Protein AF-A0A1V5R9F9-F1 (afdb_monomer_lite)

Foldseek 3Di:
DDPPVVCVVVVHDPQVPPDPRPPDPVVVVLLVLLLVVLVPDDQLEEEAEAPVNQVSVCCNCCPVVVRNSYHYHHQDPDPPDDAGDPVVLVVCVVCVVPHWYKYLDDGVVNVVSQWDWDWPDDDSHTMTIIDHDD

Radius of gyration: 17.57 Å; chains: 1; bounding box: 34×25×60 Å

pLDDT: mean 84.59, std 15.75, range [44.69, 98.44]

Structure (mmCIF, N/CA/C/O backbone):
data_AF-A0A1V5R9F9-F1
#
_entry.id   AF-A0A1V5R9F9-F1
#
loop_
_atom_site.group_PDB
_atom_site.id
_atom_site.type_symbol
_atom_site.label_atom_id
_atom_site.label_alt_id
_atom_site.label_comp_id
_atom_site.label_asym_id
_atom_site.label_entity_id
_atom_site.label_seq_id
_atom_site.pdbx_PDB_ins_code
_atom_site.Cartn_x
_atom_site.Cartn_y
_atom_site.Cartn_z
_atom_site.occupancy
_atom_site.B_iso_or_equiv
_atom_site.auth_seq_id
_atom_site.auth_comp_id
_atom_site.auth_asym_id
_atom_site.auth_atom_id
_atom_site.pdbx_PDB_model_num
ATOM 1 N N . MET A 1 1 ? 5.039 -2.335 -38.433 1.00 46.62 1 MET A N 1
ATOM 2 C CA . MET A 1 1 ? 5.870 -2.580 -37.234 1.00 46.62 1 MET A CA 1
ATOM 3 C C . MET A 1 1 ? 5.656 -4.034 -36.827 1.00 46.62 1 MET A C 1
ATOM 5 O O . MET A 1 1 ? 4.533 -4.376 -36.486 1.00 46.62 1 MET A O 1
ATOM 9 N N . ARG A 1 2 ? 6.643 -4.927 -37.002 1.00 44.69 2 ARG A N 1
ATOM 10 C CA . ARG A 1 2 ? 6.517 -6.329 -36.554 1.00 44.69 2 ARG A CA 1
ATOM 11 C C . ARG A 1 2 ? 6.845 -6.383 -35.055 1.00 44.69 2 ARG A C 1
ATOM 13 O O . ARG A 1 2 ? 7.859 -5.796 -34.681 1.00 44.69 2 ARG A O 1
ATOM 20 N N . PRO A 1 3 ? 6.032 -7.035 -34.205 1.00 51.91 3 PRO A N 1
ATOM 21 C CA . PRO A 1 3 ? 6.387 -7.217 -32.804 1.00 51.91 3 PRO A CA 1
ATOM 22 C C . PRO A 1 3 ? 7.683 -8.030 -32.717 1.00 51.91 3 PRO A C 1
ATOM 24 O O . PRO A 1 3 ? 7.845 -9.032 -33.416 1.00 51.91 3 PRO A O 1
ATOM 27 N N . TYR A 1 4 ? 8.619 -7.575 -31.885 1.00 62.25 4 TYR A N 1
ATOM 28 C CA . TYR A 1 4 ? 9.920 -8.209 -31.659 1.00 62.25 4 TYR A CA 1
ATOM 29 C C . TYR A 1 4 ? 9.744 -9.449 -30.754 1.00 62.25 4 TYR A C 1
ATOM 31 O O . TYR A 1 4 ? 10.205 -9.514 -29.619 1.00 62.25 4 TYR A O 1
ATOM 39 N N . LEU A 1 5 ? 8.995 -10.432 -31.263 1.00 60.69 5 LEU A N 1
ATOM 40 C CA . LEU A 1 5 ? 8.639 -11.696 -30.606 1.00 60.69 5 LEU A CA 1
ATOM 41 C C . LEU A 1 5 ? 9.837 -12.519 -30.081 1.00 60.69 5 LEU A C 1
ATOM 43 O O . LEU A 1 5 ? 9.666 -13.164 -29.048 1.00 60.69 5 LEU A O 1
ATOM 47 N N . PRO A 1 6 ? 11.037 -12.506 -30.704 1.00 66.44 6 PRO A N 1
ATOM 48 C CA . PRO A 1 6 ? 12.172 -13.286 -30.205 1.00 66.44 6 PRO A CA 1
ATOM 49 C C . PRO A 1 6 ? 12.665 -12.859 -28.818 1.00 66.44 6 PRO A C 1
ATOM 51 O O . PRO A 1 6 ? 13.033 -13.711 -28.016 1.00 66.44 6 PRO A O 1
ATOM 54 N N . ASP A 1 7 ? 12.646 -11.561 -28.509 1.00 62.62 7 ASP A N 1
ATOM 55 C CA . ASP A 1 7 ? 13.086 -11.069 -27.199 1.00 62.62 7 ASP A CA 1
ATOM 56 C C . ASP A 1 7 ? 12.048 -11.344 -26.112 1.00 62.62 7 ASP A C 1
ATOM 58 O O . ASP A 1 7 ? 12.423 -11.764 -25.020 1.00 62.62 7 ASP A O 1
ATOM 62 N N . VAL A 1 8 ? 10.754 -11.240 -26.445 1.00 60.66 8 VAL A N 1
ATOM 63 C CA . VAL A 1 8 ? 9.666 -11.692 -25.559 1.00 60.66 8 VAL A CA 1
ATOM 64 C C . VAL A 1 8 ? 9.827 -13.180 -25.238 1.00 60.66 8 VAL A C 1
ATOM 66 O O . VAL A 1 8 ? 9.765 -13.566 -24.075 1.00 60.66 8 VAL A O 1
ATOM 69 N N . GLY A 1 9 ? 10.101 -14.009 -26.252 1.00 64.00 9 GLY A N 1
ATOM 70 C CA . GLY A 1 9 ? 10.353 -15.442 -26.076 1.00 64.00 9 GLY A CA 1
ATOM 71 C C . GLY A 1 9 ? 11.608 -15.760 -25.254 1.00 64.00 9 GLY A C 1
ATOM 72 O O . GLY A 1 9 ? 11.675 -16.814 -24.631 1.00 64.00 9 GLY A O 1
ATOM 73 N N . ALA A 1 10 ? 12.576 -14.843 -25.207 1.00 70.12 10 ALA A N 1
ATOM 74 C CA . ALA A 1 10 ? 13.801 -14.957 -24.417 1.00 70.12 10 ALA A CA 1
ATOM 75 C C . ALA A 1 10 ? 13.709 -14.289 -23.028 1.00 70.12 10 ALA A C 1
ATOM 77 O O . ALA A 1 10 ? 14.719 -14.211 -22.328 1.00 70.12 10 ALA A O 1
ATOM 78 N N . GLY A 1 11 ? 12.538 -13.768 -22.635 1.00 56.94 11 GLY A N 1
ATOM 79 C CA . GLY A 1 11 ? 12.345 -13.064 -21.360 1.00 56.94 11 GLY A CA 1
ATOM 80 C C . GLY A 1 11 ? 13.049 -11.704 -21.272 1.00 56.94 11 GLY A C 1
ATOM 81 O O . GLY A 1 11 ? 13.221 -11.166 -20.180 1.00 56.94 11 GLY A O 1
ATOM 82 N N . ARG A 1 12 ? 13.473 -11.134 -22.404 1.00 62.78 12 ARG A N 1
ATOM 83 C CA . ARG A 1 12 ? 14.090 -9.804 -22.481 1.00 62.78 12 ARG A CA 1
ATOM 84 C C . ARG A 1 12 ? 13.036 -8.774 -22.863 1.00 62.78 12 ARG A C 1
ATOM 86 O O . ARG A 1 12 ? 12.218 -9.028 -23.737 1.00 62.78 12 ARG A O 1
ATOM 93 N N . LEU A 1 13 ? 13.071 -7.597 -22.238 1.00 56.31 13 LEU A N 1
ATOM 94 C CA . LEU A 1 13 ? 12.192 -6.473 -22.577 1.00 56.31 13 LEU A CA 1
ATOM 95 C C . LEU A 1 13 ? 12.616 -5.876 -23.937 1.00 56.31 13 LEU A C 1
ATOM 97 O O . LEU A 1 13 ? 13.614 -5.158 -23.979 1.00 56.31 13 LEU A O 1
ATOM 101 N N . PRO A 1 14 ? 11.866 -6.089 -25.038 1.00 55.94 14 PRO A N 1
ATOM 102 C CA . PRO A 1 14 ? 12.244 -5.604 -26.373 1.00 55.94 14 PRO A CA 1
ATOM 103 C C . PRO A 1 14 ? 12.050 -4.095 -26.563 1.00 55.94 14 PRO A C 1
ATOM 105 O O . PRO A 1 14 ? 12.265 -3.555 -27.645 1.00 55.94 14 PRO A O 1
ATOM 108 N N . PHE A 1 15 ? 11.552 -3.423 -25.531 1.00 59.31 15 PHE A N 1
ATOM 109 C CA . PHE A 1 15 ? 11.070 -2.051 -25.591 1.00 59.31 15 PHE A CA 1
ATOM 110 C C . PHE A 1 15 ? 12.091 -1.039 -25.070 1.00 59.31 15 PHE A C 1
ATOM 112 O O . PHE A 1 15 ? 11.957 0.157 -25.322 1.00 59.31 15 PHE A O 1
ATOM 119 N N . ILE A 1 16 ? 13.100 -1.501 -24.325 1.00 51.78 16 ILE A N 1
ATOM 120 C CA . ILE A 1 16 ? 14.141 -0.631 -23.781 1.00 51.78 16 ILE A CA 1
ATOM 121 C C . ILE A 1 16 ? 15.010 -0.165 -24.958 1.00 51.78 16 ILE A C 1
ATOM 123 O O . ILE A 1 16 ? 15.601 -0.982 -25.657 1.00 51.78 16 ILE A O 1
ATOM 127 N N . ALA A 1 17 ? 15.053 1.152 -25.191 1.00 50.28 17 ALA A N 1
ATOM 128 C CA . ALA A 1 17 ? 15.801 1.825 -26.263 1.00 50.28 17 ALA A CA 1
ATOM 129 C C . ALA A 1 17 ? 15.326 1.595 -27.720 1.00 50.28 17 ALA A C 1
ATOM 131 O O . ALA A 1 17 ? 15.978 2.062 -28.658 1.00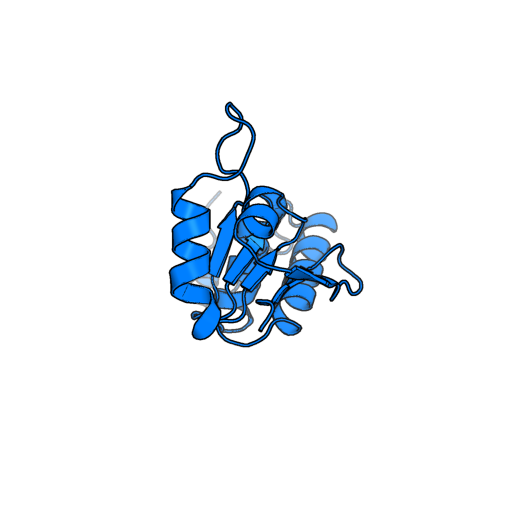 50.28 17 ALA A O 1
ATOM 132 N N . ALA A 1 18 ? 14.178 0.947 -27.948 1.00 53.69 18 ALA A N 1
ATOM 133 C CA . ALA A 1 18 ? 13.615 0.818 -29.293 1.00 53.69 18 ALA A CA 1
ATOM 134 C C . ALA A 1 18 ? 13.079 2.171 -29.803 1.00 53.69 18 ALA A C 1
ATOM 136 O O . ALA A 1 18 ? 12.290 2.844 -29.138 1.00 53.69 18 ALA A O 1
ATOM 137 N N . LYS A 1 19 ? 13.480 2.575 -31.016 1.00 45.66 19 LYS A N 1
ATOM 138 C CA . LYS A 1 19 ? 13.030 3.821 -31.659 1.00 45.66 19 LYS A CA 1
ATOM 139 C C . LYS A 1 19 ? 11.501 3.778 -31.844 1.00 45.66 19 LYS A C 1
ATOM 141 O O . LYS A 1 19 ? 11.008 3.032 -32.685 1.00 45.66 19 LYS A O 1
ATOM 146 N N . GLY A 1 20 ? 10.766 4.548 -31.036 1.00 49.97 20 GLY A N 1
ATOM 147 C CA . GLY A 1 20 ? 9.294 4.566 -30.997 1.00 49.97 20 GLY A CA 1
ATOM 148 C C . GLY A 1 20 ? 8.665 4.032 -29.702 1.00 49.97 20 GLY A C 1
ATOM 149 O O . GLY A 1 20 ? 7.451 4.131 -29.553 1.00 49.97 20 GLY A O 1
ATOM 150 N N . TYR A 1 21 ? 9.460 3.513 -28.761 1.00 52.53 21 TYR A N 1
ATOM 151 C CA . TYR A 1 21 ? 9.004 3.162 -27.415 1.00 52.53 21 TYR A CA 1
ATOM 152 C C . TYR A 1 21 ? 9.488 4.196 -26.397 1.00 52.53 21 TYR A C 1
ATOM 154 O O . TYR A 1 21 ? 10.681 4.469 -26.275 1.00 52.53 21 TYR A O 1
ATOM 162 N N . LEU A 1 22 ? 8.541 4.776 -25.662 1.00 48.06 22 LEU A N 1
ATOM 163 C CA . LEU A 1 22 ? 8.782 5.785 -24.634 1.00 48.06 22 LEU A CA 1
ATOM 164 C C . LEU A 1 22 ? 9.191 5.111 -23.316 1.00 48.06 22 LEU A C 1
ATOM 166 O O . LEU A 1 22 ? 8.467 5.191 -22.331 1.00 48.06 22 LEU A O 1
ATOM 170 N N . VAL A 1 23 ? 10.333 4.420 -23.286 1.00 53.53 23 VAL A N 1
ATOM 171 C CA . VAL A 1 23 ? 11.058 4.295 -22.012 1.00 53.53 23 VAL A CA 1
ATOM 172 C C . VAL A 1 23 ? 11.858 5.581 -21.890 1.00 53.53 23 VAL A C 1
ATOM 174 O O . VAL A 1 23 ? 12.979 5.689 -22.383 1.00 53.53 23 VAL A O 1
ATOM 177 N N . ASP A 1 24 ? 11.221 6.612 -21.351 1.00 60.69 24 ASP A N 1
ATOM 178 C CA . ASP A 1 24 ? 11.905 7.853 -21.025 1.00 60.69 24 ASP A CA 1
ATOM 179 C C . ASP A 1 24 ? 12.571 7.728 -19.639 1.00 60.69 24 ASP A C 1
ATOM 181 O O . ASP A 1 24 ? 12.392 6.752 -18.899 1.00 60.69 24 ASP A O 1
ATOM 185 N N . ARG A 1 25 ? 13.345 8.745 -19.240 1.00 61.69 25 ARG A N 1
ATOM 186 C CA . ARG A 1 25 ? 13.942 8.804 -17.891 1.00 61.69 25 ARG A CA 1
ATOM 187 C C . ARG A 1 25 ? 12.892 8.717 -16.772 1.00 61.69 25 ARG A C 1
ATOM 189 O O . ARG A 1 25 ? 13.244 8.453 -15.622 1.00 61.69 25 ARG 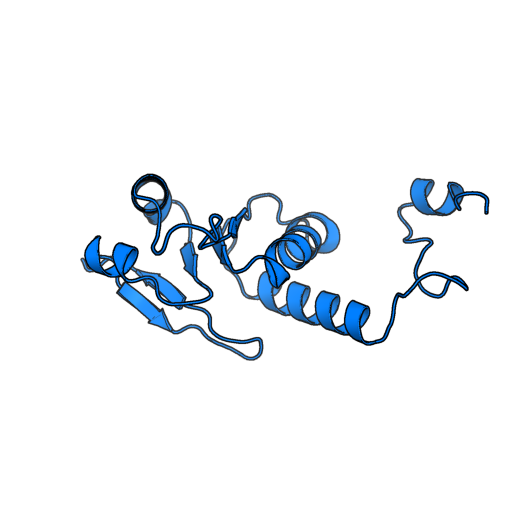A O 1
ATOM 196 N N . ASN A 1 26 ? 11.622 8.987 -17.076 1.00 67.94 26 ASN A N 1
ATOM 197 C CA . ASN A 1 26 ? 10.522 8.910 -16.129 1.00 67.94 26 ASN A CA 1
ATOM 198 C C . ASN A 1 26 ? 10.170 7.444 -15.842 1.00 67.94 26 ASN A C 1
ATOM 200 O O . ASN A 1 26 ? 10.083 7.071 -14.674 1.00 67.94 26 ASN A O 1
ATOM 204 N N . THR A 1 27 ? 10.067 6.598 -16.872 1.00 70.69 27 THR A N 1
ATOM 205 C CA . THR A 1 27 ? 9.808 5.154 -16.727 1.00 70.69 27 THR A CA 1
ATOM 206 C C . THR A 1 27 ? 10.899 4.452 -15.914 1.00 70.69 27 THR A C 1
ATOM 208 O O . THR A 1 27 ? 10.593 3.715 -14.977 1.00 70.69 27 THR A O 1
ATOM 211 N N . GLU A 1 28 ? 12.176 4.731 -16.195 1.00 75.62 28 GLU A N 1
ATOM 212 C CA . GLU A 1 28 ? 13.299 4.171 -15.424 1.00 75.62 28 GLU A CA 1
ATOM 213 C C . GLU A 1 28 ? 13.285 4.622 -13.958 1.00 75.62 28 GLU A C 1
ATOM 215 O O . GLU A 1 28 ? 13.631 3.861 -13.048 1.00 75.62 28 GLU A O 1
ATOM 220 N N . ARG A 1 29 ? 12.891 5.877 -13.703 1.00 83.81 29 ARG A N 1
ATOM 221 C CA . ARG A 1 29 ? 12.754 6.395 -12.339 1.00 83.81 29 ARG A CA 1
ATOM 222 C C . ARG A 1 29 ? 11.629 5.679 -11.597 1.00 83.81 29 ARG A C 1
ATOM 224 O O . ARG A 1 29 ? 11.855 5.250 -10.471 1.00 83.81 29 ARG A O 1
ATOM 231 N N . VAL A 1 30 ? 10.464 5.507 -12.226 1.00 88.31 30 VAL A N 1
ATOM 232 C CA . VAL A 1 30 ? 9.315 4.799 -11.637 1.00 88.31 30 VAL A CA 1
ATOM 233 C C . VAL A 1 30 ? 9.686 3.367 -11.266 1.00 88.31 30 VAL A C 1
ATOM 235 O O . VAL A 1 30 ? 9.437 2.971 -10.130 1.00 88.31 30 VAL A O 1
ATOM 238 N N . GLY A 1 31 ? 10.345 2.627 -12.164 1.00 88.94 31 GLY A N 1
ATOM 239 C CA . GLY A 1 31 ? 10.796 1.259 -11.885 1.00 88.94 31 GLY A CA 1
ATOM 240 C C . GLY A 1 31 ? 11.738 1.188 -10.680 1.00 88.94 31 GLY A C 1
ATOM 241 O O . GLY A 1 31 ? 11.481 0.450 -9.730 1.00 88.94 31 GLY A O 1
ATOM 242 N N . ARG A 1 32 ? 12.782 2.032 -10.648 1.00 90.38 32 ARG A N 1
ATOM 243 C CA . ARG A 1 32 ? 13.722 2.084 -9.511 1.00 90.38 32 ARG A CA 1
ATOM 244 C C . ARG A 1 32 ? 13.041 2.455 -8.196 1.00 90.38 32 ARG A C 1
ATOM 246 O O . ARG A 1 32 ? 13.335 1.848 -7.170 1.00 90.38 32 ARG A O 1
ATOM 253 N N . THR A 1 33 ? 12.135 3.432 -8.213 1.00 92.56 33 THR A N 1
ATOM 254 C CA . THR A 1 33 ? 11.382 3.829 -7.016 1.00 92.56 33 THR A CA 1
ATOM 255 C C . THR A 1 33 ? 10.468 2.705 -6.535 1.00 92.56 33 THR A C 1
ATOM 257 O O . THR A 1 33 ? 10.448 2.421 -5.339 1.00 92.56 33 THR A O 1
ATOM 260 N N . ALA A 1 34 ? 9.765 2.032 -7.450 1.00 94.00 34 ALA A N 1
ATOM 261 C CA . ALA A 1 34 ? 8.871 0.929 -7.122 1.00 94.00 34 ALA A CA 1
ATOM 262 C C . ALA A 1 34 ? 9.631 -0.250 -6.507 1.00 94.00 34 ALA A C 1
ATOM 264 O O . ALA A 1 34 ? 9.249 -0.752 -5.450 1.00 94.00 34 ALA A O 1
ATOM 265 N N . ARG A 1 35 ? 10.761 -0.629 -7.108 1.00 94.50 35 ARG A N 1
ATOM 266 C CA . ARG A 1 35 ? 11.638 -1.675 -6.581 1.00 94.50 35 ARG A CA 1
ATOM 267 C C . ARG A 1 35 ? 12.160 -1.338 -5.187 1.00 94.50 35 ARG A C 1
ATOM 269 O O . ARG A 1 35 ? 11.987 -2.135 -4.269 1.00 94.50 35 ARG A O 1
ATOM 276 N N . ALA A 1 36 ? 12.720 -0.141 -5.006 1.00 93.56 36 ALA A N 1
ATOM 277 C CA . ALA A 1 36 ? 13.242 0.295 -3.712 1.00 93.56 36 ALA A CA 1
ATOM 278 C C . ALA A 1 36 ? 12.147 0.363 -2.634 1.00 93.56 36 ALA A C 1
ATOM 280 O O . ALA A 1 36 ? 12.412 0.143 -1.454 1.00 93.56 36 ALA A O 1
ATOM 281 N N . PHE A 1 37 ? 10.907 0.688 -3.009 1.00 94.81 37 PHE A N 1
ATOM 282 C CA . PHE A 1 37 ? 9.756 0.598 -2.115 1.00 94.81 37 PHE A CA 1
ATOM 283 C C . PHE A 1 37 ? 9.465 -0.843 -1.701 1.00 94.81 37 PHE A C 1
ATOM 285 O O . PHE A 1 37 ? 9.446 -1.133 -0.507 1.00 94.81 37 PHE A O 1
ATOM 292 N N . VAL A 1 38 ? 9.320 -1.756 -2.663 1.00 95.62 38 VAL A N 1
ATOM 293 C CA . VAL A 1 38 ? 8.982 -3.157 -2.385 1.00 95.62 38 VAL A CA 1
ATOM 294 C C . VAL A 1 38 ? 10.065 -3.879 -1.580 1.00 95.62 38 VAL A C 1
ATOM 296 O O . VAL A 1 38 ? 9.732 -4.661 -0.690 1.00 95.62 38 VAL A O 1
ATOM 299 N N . GLU A 1 39 ? 11.348 -3.611 -1.836 1.00 95.12 39 GLU A N 1
ATOM 300 C CA . GLU A 1 39 ? 12.467 -4.248 -1.124 1.00 95.12 39 GLU A CA 1
ATOM 301 C C . GLU A 1 39 ? 12.405 -4.035 0.398 1.00 95.12 39 GLU A C 1
ATOM 303 O O . GLU A 1 39 ? 12.792 -4.931 1.150 1.00 95.12 39 GLU A O 1
ATOM 308 N N . ARG A 1 40 ? 11.851 -2.900 0.845 1.00 92.94 40 ARG A N 1
ATOM 309 C CA . ARG A 1 40 ? 11.732 -2.518 2.262 1.00 92.94 40 ARG A CA 1
ATOM 310 C C . ARG A 1 40 ? 10.514 -3.096 2.975 1.00 92.94 40 ARG A C 1
ATOM 312 O O . ARG A 1 40 ? 10.439 -3.014 4.198 1.00 92.94 40 ARG A O 1
ATOM 319 N N . LEU A 1 41 ? 9.552 -3.633 2.232 1.00 95.75 41 LEU A N 1
ATOM 320 C CA . LEU A 1 41 ? 8.343 -4.200 2.813 1.00 95.75 41 LEU A CA 1
ATOM 321 C C . LEU A 1 41 ? 8.612 -5.591 3.381 1.00 95.75 41 LEU A C 1
ATOM 323 O O . LEU A 1 41 ? 9.380 -6.380 2.820 1.00 95.75 41 LEU A O 1
ATOM 327 N N . GLU A 1 42 ? 7.919 -5.902 4.474 1.00 96.81 42 GLU A N 1
ATOM 328 C CA . GLU A 1 42 ? 7.907 -7.244 5.047 1.00 96.81 42 GLU A CA 1
ATOM 329 C C . GLU A 1 42 ? 7.327 -8.272 4.044 1.00 96.81 42 GLU A C 1
ATOM 331 O O . GLU A 1 42 ? 6.468 -7.930 3.218 1.00 96.81 42 GLU A O 1
ATOM 336 N N . PRO A 1 43 ? 7.768 -9.546 4.092 1.00 96.31 43 PRO A N 1
ATOM 337 C CA . PRO A 1 43 ? 7.231 -10.594 3.230 1.00 96.31 43 PRO A CA 1
ATOM 338 C C . PRO A 1 43 ? 5.708 -10.724 3.344 1.00 96.31 43 PRO A C 1
ATOM 340 O O . PRO A 1 43 ? 5.132 -10.566 4.418 1.00 96.31 43 PRO A O 1
ATOM 343 N N . ASN A 1 44 ? 5.052 -11.052 2.228 1.00 96.50 44 ASN A N 1
ATOM 344 C CA . ASN A 1 44 ? 3.599 -11.249 2.139 1.00 96.50 44 ASN A CA 1
ATOM 345 C C . ASN A 1 44 ? 2.746 -10.038 2.562 1.00 96.50 44 ASN A C 1
ATOM 347 O O . ASN A 1 44 ? 1.553 -10.200 2.831 1.00 96.50 44 ASN A O 1
ATOM 351 N N . ALA A 1 45 ? 3.317 -8.830 2.599 1.00 98.06 45 ALA A N 1
ATOM 352 C CA . ALA A 1 45 ? 2.585 -7.625 2.967 1.00 98.06 45 ALA A CA 1
ATOM 353 C C . ALA A 1 45 ? 1.387 -7.336 2.045 1.00 98.06 45 ALA A C 1
ATOM 355 O O . ALA A 1 45 ? 1.394 -7.651 0.850 1.00 98.06 45 ALA A O 1
ATOM 356 N N . ILE A 1 46 ? 0.371 -6.696 2.622 1.00 98.44 46 ILE A N 1
ATOM 357 C CA . ILE A 1 46 ? -0.728 -6.045 1.909 1.00 98.44 46 ILE A CA 1
ATOM 358 C C . ILE A 1 46 ? -0.472 -4.543 1.963 1.00 98.44 46 ILE A C 1
ATOM 360 O O . ILE A 1 46 ? -0.273 -3.988 3.042 1.00 98.44 46 ILE A O 1
ATOM 364 N N . VAL A 1 47 ? -0.496 -3.875 0.818 1.00 97.56 47 VAL A N 1
ATOM 365 C CA . VAL A 1 47 ? -0.272 -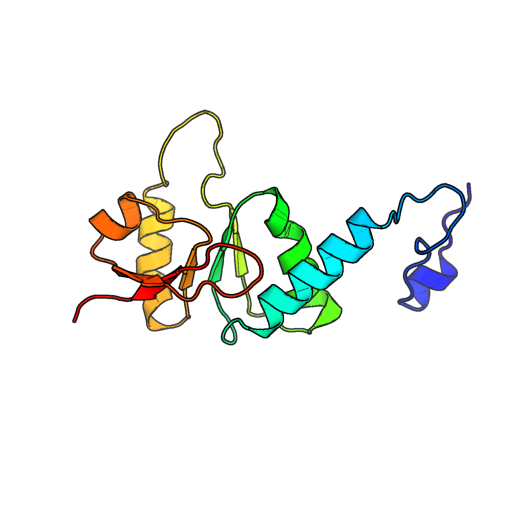2.434 0.730 1.00 97.56 47 VAL A CA 1
ATOM 366 C C . VAL A 1 47 ? -1.465 -1.770 0.068 1.00 97.56 47 VAL A C 1
ATOM 368 O O . VAL A 1 47 ? -1.773 -2.031 -1.093 1.00 97.56 47 VAL A O 1
ATOM 371 N N . PHE A 1 48 ? -2.108 -0.873 0.801 1.00 96.88 48 PHE A N 1
ATOM 372 C CA . PHE A 1 48 ? -3.086 0.053 0.262 1.00 96.88 48 PHE A CA 1
ATOM 373 C C . PHE A 1 48 ? -2.358 1.270 -0.303 1.00 96.88 48 PHE A C 1
ATOM 375 O O . PHE A 1 48 ? -1.616 1.953 0.405 1.00 96.88 48 PHE A O 1
ATOM 382 N N . THR A 1 49 ? -2.526 1.503 -1.600 1.00 94.69 49 THR A N 1
ATOM 383 C CA . THR A 1 49 ? -1.815 2.544 -2.344 1.00 94.69 49 THR A CA 1
ATOM 384 C C . THR A 1 49 ? -2.756 3.299 -3.284 1.00 94.69 49 THR A C 1
ATOM 386 O O . THR A 1 49 ? -3.968 3.079 -3.258 1.00 94.69 49 THR A O 1
ATOM 389 N N . ASP A 1 50 ? -2.230 4.242 -4.054 1.00 90.69 50 ASP A N 1
ATOM 390 C CA . ASP A 1 50 ? -2.968 4.943 -5.102 1.00 90.69 50 ASP A CA 1
ATOM 391 C C . ASP A 1 50 ? -2.836 4.224 -6.455 1.00 90.69 50 ASP A C 1
ATOM 393 O O . ASP A 1 50 ? -2.053 3.285 -6.630 1.00 90.69 50 ASP A O 1
ATOM 397 N N . TRP A 1 51 ? -3.625 4.670 -7.431 1.00 90.00 51 TRP A N 1
ATOM 398 C CA . TRP A 1 51 ? -3.642 4.079 -8.766 1.00 90.00 51 TRP A CA 1
ATOM 399 C C . TRP A 1 51 ? -2.307 4.212 -9.515 1.00 90.00 51 TRP A C 1
ATOM 401 O O . TRP A 1 51 ? -1.954 3.334 -10.303 1.00 90.00 51 TRP A O 1
ATOM 411 N N . TYR A 1 52 ? -1.541 5.277 -9.250 1.00 90.69 52 TYR A N 1
ATOM 412 C CA . TYR A 1 52 ? -0.275 5.545 -9.932 1.00 90.69 52 TYR A CA 1
ATOM 413 C C . TYR A 1 52 ? 0.781 4.484 -9.595 1.00 90.69 52 TYR A C 1
ATOM 415 O O . TYR A 1 52 ? 1.523 4.046 -10.475 1.00 90.69 52 TYR A O 1
ATOM 423 N N . TRP A 1 53 ? 0.826 4.029 -8.340 1.00 93.56 53 TRP A N 1
ATOM 424 C CA . TRP A 1 53 ? 1.822 3.056 -7.885 1.00 93.56 53 TRP A CA 1
ATOM 425 C C . TRP A 1 53 ? 1.384 1.591 -7.931 1.00 93.56 53 TRP A C 1
ATOM 427 O O . TRP A 1 53 ? 2.237 0.705 -7.843 1.00 93.56 53 TRP A O 1
ATOM 437 N N . LEU A 1 54 ? 0.090 1.318 -8.119 1.00 93.25 54 LEU A N 1
ATOM 438 C CA . LEU A 1 54 ? -0.479 -0.031 -8.074 1.00 93.25 54 LEU A CA 1
ATOM 439 C C . LEU A 1 54 ? 0.279 -1.035 -8.964 1.00 93.25 54 LEU A C 1
ATOM 441 O O . LEU A 1 54 ? 0.810 -2.035 -8.476 1.00 93.25 54 LEU A O 1
ATOM 445 N N . TYR A 1 55 ? 0.362 -0.762 -10.268 1.00 94.38 55 TYR A N 1
ATOM 446 C CA . TYR A 1 55 ? 1.018 -1.659 -11.225 1.00 94.38 55 TYR A CA 1
ATOM 447 C C . TYR A 1 55 ? 2.549 -1.649 -11.142 1.00 94.38 55 TYR A C 1
ATOM 449 O O . TYR A 1 55 ? 3.129 -2.736 -11.202 1.00 94.38 55 TYR A O 1
ATOM 457 N N . PRO A 1 56 ? 3.227 -0.496 -10.956 1.00 94.81 56 PRO A N 1
ATOM 458 C CA . PRO A 1 56 ? 4.659 -0.488 -10.673 1.00 94.81 56 PRO A CA 1
ATOM 459 C C . PRO A 1 56 ? 5.049 -1.386 -9.494 1.00 94.81 56 PRO A C 1
ATOM 461 O O . PRO A 1 56 ? 6.021 -2.135 -9.596 1.00 94.81 56 PRO A O 1
ATOM 464 N N . TYR A 1 57 ? 4.283 -1.369 -8.398 1.00 96.50 57 TYR A N 1
ATOM 465 C CA . TYR A 1 57 ? 4.559 -2.235 -7.254 1.00 96.50 57 TYR A CA 1
ATOM 466 C C . TYR A 1 57 ? 4.285 -3.711 -7.544 1.00 96.50 57 TYR A C 1
ATOM 468 O O . TYR A 1 57 ? 5.112 -4.545 -7.175 1.00 96.50 57 TYR A O 1
ATOM 476 N N . TYR A 1 58 ? 3.197 -4.051 -8.247 1.00 96.94 58 TYR A N 1
ATOM 477 C CA . TYR A 1 58 ? 2.966 -5.435 -8.680 1.00 96.94 58 TYR A CA 1
ATOM 478 C C . TYR A 1 58 ? 4.102 -5.957 -9.557 1.00 96.94 58 TYR A C 1
ATOM 480 O O . TYR A 1 58 ? 4.596 -7.057 -9.322 1.00 96.94 58 TYR A O 1
ATOM 488 N N . TYR A 1 59 ? 4.548 -5.168 -10.535 1.00 95.19 59 TYR A N 1
ATOM 489 C CA . TYR A 1 59 ? 5.635 -5.564 -11.424 1.00 95.19 59 TYR A CA 1
ATOM 490 C C . TYR A 1 59 ? 6.942 -5.773 -10.650 1.00 95.19 59 TYR A C 1
ATOM 492 O O . TYR A 1 59 ? 7.548 -6.842 -10.734 1.00 95.19 59 TYR A O 1
ATOM 500 N N . ALA A 1 60 ? 7.338 -4.800 -9.825 1.00 95.94 60 ALA A N 1
ATOM 501 C CA . ALA A 1 60 ? 8.540 -4.911 -9.006 1.00 95.94 60 ALA A CA 1
ATOM 502 C C . ALA A 1 60 ? 8.477 -6.116 -8.051 1.00 95.94 60 ALA A C 1
ATOM 504 O O . ALA A 1 60 ? 9.430 -6.885 -7.946 1.00 95.94 60 ALA A O 1
ATOM 505 N N . ALA A 1 61 ? 7.346 -6.327 -7.375 1.00 97.56 61 ALA A N 1
ATOM 506 C CA . ALA A 1 61 ? 7.196 -7.427 -6.433 1.00 97.56 61 ALA A CA 1
ATOM 507 C C . ALA A 1 61 ? 7.169 -8.791 -7.122 1.00 97.56 61 ALA A C 1
ATOM 509 O O . ALA A 1 61 ? 7.946 -9.670 -6.760 1.00 97.56 61 ALA A O 1
ATOM 510 N N . HIS A 1 62 ? 6.269 -8.992 -8.084 1.00 96.69 62 HIS A N 1
ATOM 511 C CA . HIS A 1 62 ? 5.973 -10.320 -8.625 1.00 96.69 62 HIS A CA 1
ATOM 512 C C . HIS A 1 62 ? 6.932 -10.719 -9.741 1.00 96.69 62 HIS A C 1
ATOM 514 O O . HIS A 1 62 ? 7.310 -11.885 -9.807 1.00 96.69 62 HIS A O 1
ATOM 520 N N . ILE A 1 63 ? 7.337 -9.769 -10.588 1.00 94.69 63 ILE A N 1
ATOM 521 C CA . ILE A 1 63 ? 8.172 -10.046 -11.762 1.00 94.69 63 ILE A CA 1
ATOM 522 C C . ILE A 1 63 ? 9.653 -9.870 -11.431 1.00 94.69 63 ILE A C 1
ATOM 524 O O . ILE A 1 63 ? 10.442 -10.774 -11.689 1.00 94.69 63 ILE A O 1
ATOM 528 N N . GLU A 1 64 ? 10.049 -8.741 -10.835 1.00 92.50 64 GLU A N 1
ATOM 529 C CA . GLU A 1 64 ? 11.478 -8.467 -10.607 1.00 92.50 64 GLU A CA 1
ATOM 530 C C . GLU A 1 64 ? 12.049 -9.146 -9.356 1.00 92.50 64 GLU A C 1
ATOM 532 O O . GLU A 1 64 ? 13.221 -9.521 -9.342 1.00 92.50 64 GLU A O 1
ATOM 537 N N . LEU A 1 65 ? 11.252 -9.261 -8.289 1.00 94.44 65 LEU A N 1
ATOM 538 C CA . LEU A 1 65 ? 11.702 -9.756 -6.982 1.00 94.44 65 LEU A CA 1
ATOM 539 C C . LEU A 1 65 ? 11.144 -11.141 -6.619 1.00 94.44 65 LEU A C 1
ATOM 541 O O . LEU A 1 65 ? 11.522 -11.688 -5.583 1.00 94.44 65 LEU A O 1
ATOM 545 N N . GLY A 1 66 ? 10.230 -11.700 -7.419 1.00 94.88 66 GLY A N 1
ATOM 546 C CA . GLY A 1 66 ? 9.613 -13.011 -7.171 1.00 94.88 66 GLY A CA 1
ATOM 547 C C . GLY A 1 66 ? 8.756 -13.101 -5.896 1.00 94.88 66 GLY A C 1
ATOM 548 O O . GLY A 1 66 ? 8.430 -14.194 -5.441 1.00 94.88 66 GLY A O 1
ATOM 549 N N . ARG A 1 67 ? 8.370 -11.969 -5.296 1.00 97.19 67 ARG A N 1
ATOM 550 C CA . ARG A 1 67 ? 7.568 -11.870 -4.062 1.00 97.19 67 ARG A CA 1
ATOM 551 C C . ARG A 1 67 ? 6.066 -11.948 -4.360 1.00 97.19 67 ARG A C 1
ATOM 553 O O . ARG A 1 67 ? 5.310 -11.012 -4.099 1.00 97.19 67 ARG A O 1
ATOM 560 N N . THR A 1 68 ? 5.620 -13.077 -4.902 1.00 96.31 68 THR A N 1
ATOM 561 C CA . THR A 1 68 ? 4.241 -13.277 -5.396 1.00 96.31 68 THR A CA 1
ATOM 562 C C . THR A 1 68 ? 3.159 -13.291 -4.309 1.00 96.31 68 THR A C 1
ATOM 564 O O . THR A 1 68 ? 1.988 -13.082 -4.608 1.00 96.31 68 THR A O 1
ATOM 567 N N . GLY A 1 69 ? 3.528 -13.473 -3.036 1.00 96.12 69 GLY A N 1
ATOM 568 C CA . GLY A 1 69 ? 2.598 -13.404 -1.900 1.00 96.12 69 GLY A CA 1
ATOM 569 C C . GLY A 1 69 ? 2.204 -11.982 -1.471 1.00 96.12 69 GLY A C 1
ATOM 570 O O . GLY A 1 69 ? 1.358 -11.814 -0.592 1.00 96.12 69 GLY A O 1
ATOM 571 N N . MET A 1 70 ? 2.811 -10.943 -2.053 1.00 98.19 70 MET A N 1
ATOM 572 C CA . MET A 1 70 ? 2.465 -9.548 -1.760 1.00 98.19 70 MET A CA 1
ATOM 573 C C . MET A 1 70 ? 1.213 -9.109 -2.521 1.00 98.19 70 MET A C 1
ATOM 575 O O . MET A 1 70 ? 0.998 -9.520 -3.662 1.00 98.19 70 MET A O 1
ATOM 579 N N . GLN A 1 71 ? 0.405 -8.245 -1.906 1.00 97.88 71 GLN A N 1
ATOM 580 C CA . GLN A 1 71 ? -0.784 -7.664 -2.531 1.00 97.88 71 GLN A CA 1
ATOM 581 C C . GLN A 1 71 ? -0.744 -6.143 -2.475 1.00 97.88 71 GLN A C 1
ATOM 583 O O . GLN A 1 71 ? -0.427 -5.565 -1.438 1.00 97.88 71 GLN A O 1
ATOM 588 N N . PHE A 1 72 ? -1.139 -5.511 -3.575 1.00 97.06 72 PHE A N 1
ATOM 589 C CA . PHE A 1 72 ? -1.291 -4.065 -3.684 1.00 97.06 72 PHE A CA 1
ATOM 590 C C . PHE A 1 72 ? -2.744 -3.766 -4.049 1.00 97.06 72 PHE A C 1
ATOM 592 O O . PHE A 1 72 ? -3.294 -4.362 -4.977 1.00 97.06 72 PHE A O 1
ATOM 599 N N . ILE A 1 73 ? -3.392 -2.905 -3.275 1.00 95.56 73 ILE A N 1
ATOM 600 C CA . ILE A 1 73 ? -4.821 -2.615 -3.389 1.00 95.56 73 ILE A CA 1
ATOM 601 C C . ILE A 1 73 ? -4.983 -1.106 -3.505 1.00 95.56 73 ILE A C 1
ATOM 603 O O . ILE A 1 73 ? -4.376 -0.350 -2.749 1.00 95.56 73 ILE A O 1
ATOM 607 N N . GLU A 1 74 ? -5.803 -0.656 -4.449 1.00 92.44 74 GLU A N 1
ATOM 608 C CA . GLU A 1 74 ? -6.161 0.754 -4.530 1.00 92.44 74 GLU A CA 1
ATOM 609 C C . GLU A 1 74 ? -6.991 1.157 -3.305 1.00 92.44 74 GLU A C 1
ATOM 611 O O . GLU A 1 74 ? -7.996 0.526 -2.977 1.00 92.44 74 GLU A O 1
ATOM 616 N N . THR A 1 75 ? -6.562 2.217 -2.623 1.00 90.69 75 THR A N 1
ATOM 617 C CA . THR A 1 75 ? -7.198 2.691 -1.387 1.00 90.69 75 THR A CA 1
ATOM 618 C C . THR A 1 75 ? -8.618 3.189 -1.655 1.00 90.69 75 THR A C 1
ATOM 620 O O . THR A 1 75 ? -9.535 2.865 -0.906 1.00 90.69 75 THR A O 1
ATOM 623 N N . TYR A 1 76 ? -8.813 3.941 -2.741 1.00 84.88 76 TYR A N 1
ATOM 624 C CA . TYR A 1 76 ? -10.098 4.534 -3.111 1.00 84.88 76 TYR A CA 1
ATOM 625 C C . TYR A 1 76 ? -10.454 4.179 -4.560 1.00 84.88 76 TYR A C 1
ATOM 627 O O . TYR A 1 76 ? -10.260 4.998 -5.451 1.00 84.88 76 TYR A O 1
ATOM 635 N N . PRO A 1 77 ? -11.006 2.980 -4.818 1.00 72.25 77 PRO A N 1
ATOM 636 C CA . PRO A 1 77 ? -11.306 2.520 -6.179 1.00 72.25 77 PRO A CA 1
ATOM 637 C C . PRO A 1 77 ? -12.497 3.241 -6.831 1.00 72.25 77 PRO A C 1
ATOM 639 O O . PRO A 1 77 ? -12.856 2.959 -7.973 1.00 72.25 77 PRO A O 1
ATOM 642 N N . ARG A 1 78 ? -13.173 4.133 -6.098 1.00 73.81 78 ARG A N 1
ATOM 643 C CA . ARG A 1 78 ? -14.329 4.891 -6.575 1.00 73.81 78 ARG A CA 1
ATOM 644 C C . ARG A 1 78 ? -14.030 6.378 -6.524 1.00 73.81 78 ARG A C 1
ATOM 646 O O . ARG A 1 78 ? -13.798 6.923 -5.452 1.00 73.81 78 ARG A O 1
ATOM 653 N N . SER A 1 79 ? -14.112 7.037 -7.674 1.00 71.44 79 SER A N 1
ATOM 654 C CA . SER A 1 79 ? -13.974 8.492 -7.781 1.00 71.44 79 SER A CA 1
ATOM 655 C C . SER A 1 79 ? -15.258 9.249 -7.423 1.00 71.44 79 SER A C 1
ATOM 657 O O . SER A 1 79 ? -15.217 10.452 -7.195 1.00 71.44 79 SER A O 1
ATOM 659 N N . ASP A 1 80 ? -16.405 8.566 -7.402 1.00 75.19 80 ASP A N 1
ATOM 660 C CA . ASP A 1 80 ? -17.738 9.157 -7.224 1.00 75.19 80 ASP A CA 1
ATOM 661 C C . ASP A 1 80 ? -18.246 9.126 -5.774 1.00 75.19 80 ASP A C 1
ATOM 663 O O . ASP A 1 80 ? -19.292 9.697 -5.468 1.00 75.19 80 ASP A O 1
ATOM 667 N N . ARG A 1 81 ? -17.530 8.445 -4.874 1.00 74.06 81 ARG A N 1
ATOM 668 C CA . ARG A 1 81 ? -17.870 8.345 -3.452 1.00 74.06 81 ARG A CA 1
ATOM 669 C C . ARG A 1 81 ? -16.629 8.551 -2.609 1.00 74.06 81 ARG A C 1
ATOM 671 O O . ARG A 1 81 ? -15.608 7.913 -2.840 1.00 74.06 81 ARG A O 1
ATOM 678 N N . SER A 1 82 ? -16.742 9.425 -1.619 1.00 73.62 82 SER A N 1
ATOM 679 C CA . SER A 1 82 ? -15.696 9.613 -0.626 1.00 73.62 82 SER A CA 1
ATOM 680 C C . SER A 1 82 ? -15.665 8.450 0.363 1.00 73.62 82 SER A C 1
ATOM 682 O O . SER A 1 82 ? -16.688 7.826 0.658 1.00 73.62 82 SER A O 1
ATOM 684 N N . GLY A 1 83 ? -14.476 8.207 0.904 1.00 80.88 83 GLY A N 1
ATOM 685 C CA . GLY A 1 83 ? -14.273 7.273 2.000 1.00 80.88 83 GLY A CA 1
ATOM 686 C C . GLY A 1 83 ? -14.003 5.833 1.576 1.00 80.88 83 GLY A C 1
ATOM 687 O O . GLY A 1 83 ? -14.104 5.443 0.410 1.00 80.88 83 GLY A O 1
ATOM 688 N N . LEU A 1 84 ? -13.601 5.044 2.564 1.00 87.62 84 LEU A N 1
ATOM 689 C CA . LEU A 1 84 ? -13.241 3.644 2.391 1.00 87.62 84 LEU A CA 1
ATOM 690 C C . LEU A 1 84 ? -14.484 2.754 2.493 1.00 87.62 84 LEU A C 1
ATOM 692 O O . LEU A 1 84 ? -15.275 2.868 3.430 1.00 87.62 84 LEU A O 1
ATOM 696 N N . ALA A 1 85 ? -14.644 1.812 1.562 1.00 87.94 85 ALA A N 1
ATOM 697 C CA . ALA A 1 85 ? -15.739 0.849 1.628 1.00 87.94 85 ALA A CA 1
ATOM 698 C C . ALA A 1 85 ? -15.663 -0.002 2.912 1.00 87.94 85 ALA A C 1
ATOM 700 O O . ALA A 1 85 ? -14.591 -0.470 3.305 1.00 87.94 85 ALA A O 1
ATOM 701 N N . SER A 1 86 ? -16.812 -0.281 3.538 1.00 89.69 86 SER A N 1
ATOM 702 C CA . SER A 1 86 ? -16.875 -1.098 4.762 1.00 89.69 86 SER A CA 1
ATOM 703 C C . SER A 1 86 ? -16.313 -2.510 4.562 1.00 89.69 86 SER A C 1
ATOM 705 O O . SER A 1 86 ? -15.722 -3.076 5.480 1.00 89.69 86 SER A O 1
ATOM 707 N N . SER A 1 87 ? -16.442 -3.067 3.354 1.00 91.75 87 SER A N 1
ATOM 708 C CA . SER A 1 87 ? -15.834 -4.349 2.979 1.00 91.75 87 SER A CA 1
ATOM 709 C C . SER A 1 87 ? -14.305 -4.313 3.045 1.00 91.75 87 SER A C 1
ATOM 711 O O . SER A 1 87 ? -13.694 -5.301 3.446 1.00 91.75 87 SER A O 1
ATOM 713 N N . THR A 1 88 ? -13.671 -3.178 2.742 1.00 93.25 88 THR A N 1
ATOM 714 C CA . THR A 1 88 ? -12.218 -3.020 2.877 1.00 93.25 88 THR A CA 1
ATOM 715 C C . THR A 1 88 ? -11.794 -3.024 4.343 1.00 93.25 88 THR A C 1
ATOM 717 O O . THR A 1 88 ? -10.818 -3.679 4.699 1.00 93.25 88 THR A O 1
ATOM 720 N N . VAL A 1 89 ? -12.556 -2.369 5.224 1.00 94.12 89 VAL A N 1
ATOM 721 C CA . VAL A 1 89 ? -12.302 -2.413 6.675 1.00 94.12 89 VAL A CA 1
ATOM 722 C C . V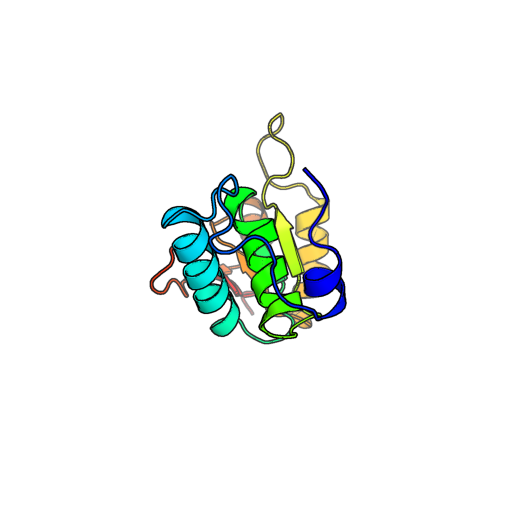AL A 1 89 ? -12.429 -3.846 7.208 1.00 94.12 89 VAL A C 1
ATOM 724 O O . VAL A 1 89 ? -11.582 -4.303 7.977 1.00 94.12 89 VAL A O 1
ATOM 727 N N . GLN A 1 90 ? -13.453 -4.589 6.772 1.00 94.94 90 GLN A N 1
ATOM 728 C CA . GLN A 1 90 ? -13.625 -6.004 7.127 1.00 94.94 90 GLN A CA 1
ATOM 729 C C . GLN A 1 90 ? -12.461 -6.864 6.621 1.00 94.94 90 GLN A C 1
ATOM 731 O O . GLN A 1 90 ? -11.932 -7.687 7.367 1.00 94.94 90 GLN A O 1
ATOM 736 N N . PHE A 1 91 ? -12.017 -6.632 5.385 1.00 95.75 91 PHE A N 1
ATOM 737 C CA . PHE A 1 91 ? -10.857 -7.304 4.811 1.00 95.75 91 PHE A CA 1
ATOM 738 C C . PHE A 1 91 ? -9.581 -7.042 5.625 1.00 95.75 91 PHE A C 1
ATOM 740 O O . PHE A 1 91 ? -8.850 -7.985 5.931 1.00 95.75 91 PHE A O 1
ATOM 747 N N . VAL A 1 92 ? -9.335 -5.794 6.039 1.00 96.31 92 VAL A N 1
ATOM 748 C CA . VAL A 1 92 ? -8.198 -5.441 6.906 1.00 96.31 92 VAL A CA 1
ATOM 749 C C . VAL A 1 92 ? -8.272 -6.195 8.235 1.00 96.31 92 VAL A C 1
ATOM 751 O O . VAL A 1 92 ? -7.295 -6.833 8.622 1.00 96.31 92 VAL A O 1
ATOM 754 N N . ARG A 1 93 ? -9.436 -6.212 8.900 1.00 95.44 93 ARG A N 1
ATOM 755 C CA . ARG A 1 93 ? -9.634 -6.955 10.160 1.00 95.44 93 ARG A CA 1
ATOM 756 C C . ARG A 1 93 ? -9.353 -8.448 10.023 1.00 95.44 93 ARG A C 1
ATOM 758 O O . ARG A 1 93 ? -8.718 -9.025 10.902 1.00 95.44 93 ARG A O 1
ATOM 765 N N . ALA A 1 94 ? -9.796 -9.058 8.928 1.00 96.31 94 ALA A N 1
ATOM 766 C CA . ALA A 1 94 ? -9.605 -10.483 8.684 1.00 96.31 94 ALA A CA 1
ATOM 767 C C . ALA A 1 94 ? -8.135 -10.860 8.423 1.00 96.31 94 ALA A C 1
ATOM 769 O O . ALA A 1 94 ? -7.723 -11.968 8.756 1.00 96.31 94 ALA A O 1
ATOM 770 N N . ASN A 1 95 ? -7.337 -9.953 7.848 1.00 96.44 95 ASN A N 1
ATOM 771 C CA . ASN A 1 95 ? -5.970 -10.257 7.410 1.00 96.44 95 ASN A CA 1
ATOM 772 C C . ASN A 1 95 ? -4.874 -9.742 8.351 1.00 96.44 95 ASN A C 1
ATOM 774 O O . ASN A 1 95 ? -3.782 -10.309 8.363 1.00 96.44 95 ASN A O 1
ATOM 778 N N . TYR A 1 96 ? -5.147 -8.707 9.150 1.00 94.94 96 TYR A N 1
ATOM 779 C CA . TYR A 1 96 ? -4.135 -7.990 9.933 1.00 94.94 96 TYR A CA 1
ATOM 780 C C . TYR A 1 96 ? -3.276 -8.894 10.836 1.00 94.94 96 TYR A C 1
ATOM 782 O O . TYR A 1 96 ? -2.074 -8.684 10.959 1.00 94.94 96 TYR A O 1
ATOM 790 N N . ARG A 1 97 ? -3.865 -9.932 11.448 1.00 93.06 97 ARG A N 1
ATOM 791 C CA . ARG A 1 97 ? -3.121 -10.852 12.330 1.00 93.06 97 ARG A CA 1
ATOM 792 C C . ARG A 1 97 ? -2.135 -11.752 11.587 1.00 93.06 97 ARG A C 1
ATOM 794 O O . ARG A 1 97 ? -1.155 -12.183 12.181 1.00 93.06 97 ARG A O 1
ATOM 801 N N . GLY A 1 98 ? -2.418 -12.079 10.327 1.00 94.56 98 GLY A N 1
ATOM 802 C CA . GLY A 1 98 ? -1.610 -13.013 9.543 1.00 94.56 98 GLY A CA 1
ATOM 803 C C . GLY A 1 98 ? -0.612 -12.334 8.613 1.00 94.56 98 GLY A C 1
ATOM 804 O O . GLY A 1 98 ? 0.283 -13.000 8.096 1.00 94.56 98 GLY A O 1
ATOM 805 N N . ARG A 1 99 ? -0.786 -11.035 8.337 1.00 96.50 99 ARG A N 1
ATOM 806 C CA . ARG A 1 99 ? -0.031 -10.326 7.300 1.00 96.50 99 ARG A CA 1
ATOM 807 C C . ARG A 1 99 ? 0.233 -8.875 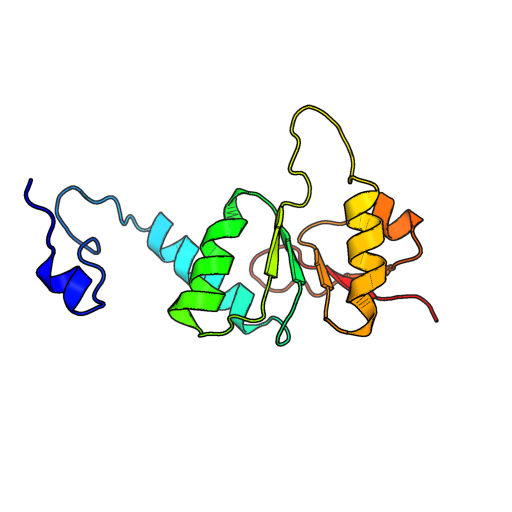7.700 1.00 96.50 99 ARG A C 1
ATOM 809 O O . ARG A 1 99 ? -0.699 -8.203 8.138 1.00 96.50 99 ARG A O 1
ATOM 816 N N . PRO A 1 100 ? 1.452 -8.355 7.476 1.00 97.62 100 PRO A N 1
ATOM 817 C CA . PRO A 1 100 ? 1.725 -6.927 7.596 1.00 97.62 100 PRO A CA 1
ATOM 818 C C . PRO A 1 100 ? 0.830 -6.133 6.639 1.00 97.62 100 PRO A C 1
ATOM 820 O O . PRO A 1 100 ? 0.752 -6.457 5.452 1.00 97.62 100 PRO A O 1
ATOM 823 N N . ILE A 1 101 ? 0.162 -5.095 7.145 1.00 98.19 101 ILE A N 1
ATOM 824 C CA . ILE A 1 101 ? -0.675 -4.203 6.336 1.00 98.19 101 ILE A CA 1
ATOM 825 C C . ILE A 1 101 ? -0.078 -2.802 6.378 1.00 98.19 101 ILE A C 1
ATOM 827 O O . ILE A 1 101 ? 0.213 -2.287 7.457 1.00 98.19 101 ILE A O 1
ATOM 831 N N . TYR A 1 102 ? 0.078 -2.185 5.210 1.00 97.56 102 TYR A N 1
ATOM 832 C CA . TYR A 1 102 ? 0.559 -0.818 5.071 1.00 97.56 102 TYR A CA 1
ATOM 833 C C . TYR A 1 102 ? -0.412 0.038 4.269 1.00 97.56 102 TYR A C 1
ATOM 835 O O . TYR A 1 102 ? -1.140 -0.466 3.415 1.00 97.56 102 TYR A O 1
ATOM 843 N N . PHE A 1 103 ? -0.366 1.342 4.510 1.00 96.56 103 PHE A N 1
ATOM 844 C CA . PHE A 1 103 ? -1.094 2.349 3.752 1.00 96.56 103 PHE A CA 1
ATOM 845 C C . PHE A 1 103 ? -0.143 3.461 3.303 1.00 96.56 103 PHE A C 1
ATOM 847 O O . PHE A 1 103 ? 0.693 3.910 4.088 1.00 96.56 103 PHE A O 1
ATOM 854 N N . SER A 1 104 ? -0.286 3.947 2.067 1.00 93.88 104 SER A N 1
ATOM 855 C CA . SER A 1 104 ? 0.440 5.137 1.588 1.00 93.88 104 SER A CA 1
ATOM 856 C C . SER A 1 104 ? -0.127 6.453 2.135 1.00 93.88 104 SER A C 1
ATOM 858 O O . SER A 1 104 ? 0.486 7.504 1.998 1.00 93.88 104 SER A O 1
ATOM 860 N N . GLN A 1 105 ? -1.299 6.416 2.767 1.00 92.50 105 GLN A N 1
ATOM 861 C CA . GLN A 1 105 ? -1.946 7.564 3.397 1.00 92.50 105 GLN A CA 1
ATOM 862 C C . GLN A 1 105 ? -2.833 7.107 4.553 1.00 92.50 105 GLN A C 1
ATOM 864 O O . GLN A 1 105 ? -3.367 6.000 4.529 1.00 92.50 105 GLN A O 1
ATOM 869 N N . ARG A 1 106 ? -3.031 7.962 5.557 1.00 93.31 106 ARG A N 1
ATOM 870 C CA . ARG A 1 106 ? -3.947 7.645 6.658 1.00 93.31 106 ARG A CA 1
ATOM 871 C C . ARG A 1 106 ? -5.396 7.677 6.178 1.00 93.31 106 ARG A C 1
ATOM 873 O O . ARG A 1 106 ? -5.812 8.608 5.490 1.00 93.31 106 ARG A O 1
ATOM 880 N N . VAL A 1 107 ? -6.155 6.665 6.579 1.00 93.44 107 VAL A N 1
ATOM 881 C CA . VAL A 1 107 ? -7.577 6.502 6.255 1.00 93.44 107 VAL A CA 1
ATOM 882 C C . VAL A 1 107 ? -8.387 6.499 7.548 1.00 93.44 107 VAL A C 1
ATOM 884 O O . VAL A 1 107 ? -8.149 5.657 8.419 1.00 93.44 107 VAL A O 1
ATOM 887 N N . ARG A 1 108 ? -9.341 7.431 7.665 1.00 93.06 108 ARG A N 1
ATOM 888 C CA . ARG A 1 108 ? -10.103 7.684 8.902 1.00 93.06 108 ARG A CA 1
ATOM 889 C C . ARG A 1 108 ? -10.957 6.492 9.317 1.00 93.06 108 ARG A C 1
ATOM 891 O O . ARG A 1 108 ? -11.133 6.240 10.499 1.00 93.06 108 ARG A O 1
ATOM 898 N N . GLU A 1 109 ? -11.479 5.741 8.358 1.00 94.31 109 GLU A N 1
ATOM 899 C CA . GLU A 1 109 ? -12.316 4.564 8.589 1.00 94.31 109 GLU A CA 1
ATOM 900 C C . GLU A 1 109 ? -11.532 3.419 9.234 1.00 94.31 109 GLU A C 1
ATOM 902 O O . GLU A 1 109 ? -12.097 2.619 9.973 1.00 94.31 109 GLU A O 1
ATOM 907 N N . ILE A 1 110 ? -10.224 3.351 8.981 1.00 95.56 110 ILE A N 1
ATOM 908 C CA . ILE A 1 110 ? -9.330 2.368 9.593 1.00 95.56 110 ILE A CA 1
ATOM 909 C C . ILE A 1 110 ? -8.994 2.774 11.034 1.00 95.56 110 ILE A C 1
ATOM 911 O O . ILE A 1 110 ? -9.053 1.927 11.924 1.00 95.56 110 ILE A O 1
ATOM 915 N N . GLU A 1 111 ? -8.743 4.062 11.288 1.00 94.69 111 GLU A N 1
ATOM 916 C CA . GLU A 1 111 ? -8.597 4.598 12.654 1.00 94.69 111 GLU A CA 1
ATOM 917 C C . GLU A 1 111 ? -9.888 4.406 13.459 1.00 94.69 111 GLU A C 1
ATOM 919 O O . GLU A 1 111 ? -9.869 3.869 14.564 1.00 94.69 111 GLU A O 1
ATOM 924 N N . GLY A 1 112 ? -11.038 4.743 12.867 1.00 94.06 112 GLY A N 1
ATOM 925 C CA . GLY A 1 112 ? -12.357 4.525 13.462 1.00 94.06 112 GLY A CA 1
ATOM 926 C C . GLY A 1 112 ? -12.688 3.047 13.694 1.00 94.06 112 GLY A C 1
ATOM 927 O O . GLY A 1 112 ? -13.511 2.724 14.547 1.00 94.06 112 GLY A O 1
ATOM 928 N N . ALA A 1 113 ? -12.021 2.133 12.984 1.00 93.38 113 ALA A N 1
ATOM 929 C CA . ALA A 1 113 ? -12.125 0.697 13.215 1.00 93.38 113 ALA A CA 1
ATOM 930 C C . ALA A 1 113 ? -11.238 0.189 14.365 1.00 93.38 113 ALA A C 1
ATOM 932 O O . ALA A 1 113 ? -11.286 -1.016 14.637 1.00 93.38 113 ALA A O 1
ATOM 933 N N . GLY A 1 114 ? -10.486 1.076 15.025 1.00 94.88 114 GLY A N 1
ATOM 934 C CA . GLY A 1 114 ? -9.640 0.793 16.181 1.00 94.88 114 GLY A CA 1
ATOM 935 C C . GLY A 1 114 ? -8.166 0.577 15.852 1.00 94.88 114 GLY A C 1
ATOM 936 O O . GLY A 1 114 ? -7.411 0.260 16.757 1.00 94.88 114 GLY A O 1
ATOM 937 N N . PHE A 1 115 ? -7.734 0.719 14.596 1.00 96.19 115 PHE A N 1
ATOM 938 C CA . PHE A 1 115 ? -6.322 0.561 14.246 1.00 96.19 115 PHE A CA 1
ATOM 939 C C . PHE A 1 115 ? -5.522 1.847 14.462 1.00 96.19 115 PHE A C 1
ATOM 941 O O . PHE A 1 115 ? -6.049 2.954 14.378 1.00 96.19 115 PHE A O 1
ATOM 948 N N . VAL A 1 116 ? -4.217 1.690 14.666 1.00 96.31 116 VAL A N 1
ATOM 949 C CA . VAL A 1 116 ? -3.253 2.784 14.780 1.00 96.31 116 VAL A CA 1
ATOM 950 C C . VAL A 1 116 ? -2.261 2.705 13.623 1.00 96.31 116 VAL A C 1
ATOM 952 O O . VAL A 1 116 ? -1.873 1.626 13.180 1.00 96.31 116 VAL A O 1
ATOM 955 N N . TYR A 1 117 ? -1.843 3.864 13.122 1.00 96.38 117 TYR A N 1
ATOM 956 C CA . TYR A 1 117 ? -0.801 3.970 12.109 1.00 96.38 117 TYR A CA 1
ATOM 957 C C . TYR A 1 117 ? 0.552 4.253 12.755 1.00 96.38 117 TYR A C 1
ATOM 959 O O . TYR A 1 117 ? 0.754 5.326 13.327 1.00 96.38 117 TYR A O 1
ATOM 967 N N . ARG A 1 118 ? 1.511 3.344 12.577 1.00 96.12 118 ARG A N 1
ATOM 968 C CA . ARG A 1 118 ? 2.922 3.619 12.839 1.00 96.12 118 ARG A CA 1
ATOM 969 C C . ARG A 1 118 ? 3.578 4.178 11.584 1.00 96.12 118 ARG A C 1
ATOM 971 O O . ARG A 1 118 ? 3.593 3.521 10.543 1.00 96.12 118 ARG A O 1
ATOM 978 N N . ASP A 1 119 ? 4.135 5.379 11.684 1.00 95.62 119 ASP A N 1
ATOM 979 C CA . ASP A 1 119 ? 4.895 5.982 10.589 1.00 95.62 119 ASP A CA 1
ATOM 980 C C . ASP A 1 119 ? 6.186 5.192 10.342 1.00 95.62 119 ASP A C 1
ATOM 982 O O . ASP A 1 119 ? 6.999 4.991 11.245 1.00 95.62 119 ASP A O 1
ATOM 986 N N . VAL A 1 120 ? 6.336 4.696 9.119 1.00 94.50 120 VAL A N 1
ATOM 987 C CA . VAL A 1 120 ? 7.524 3.986 8.629 1.00 94.50 120 VAL A CA 1
ATOM 988 C C . VAL A 1 120 ? 7.997 4.596 7.308 1.00 94.50 120 VAL A C 1
ATOM 990 O O . VAL A 1 120 ? 8.648 3.934 6.494 1.00 94.50 120 VAL A O 1
ATOM 993 N N . SER A 1 121 ? 7.640 5.860 7.074 1.00 89.94 121 SER A N 1
ATOM 994 C CA . SER A 1 121 ? 8.006 6.603 5.878 1.00 89.94 121 SER A CA 1
ATOM 995 C C . SER A 1 121 ? 9.524 6.674 5.769 1.00 89.94 121 SER A C 1
ATOM 997 O O . SER A 1 121 ? 10.224 7.086 6.692 1.00 89.94 121 SER A O 1
ATOM 999 N N . ALA A 1 122 ? 10.046 6.282 4.613 1.00 76.38 122 ALA A N 1
ATOM 1000 C CA . ALA A 1 122 ? 11.464 6.393 4.308 1.00 76.38 122 ALA A CA 1
ATOM 1001 C C . ALA A 1 122 ? 11.628 6.696 2.819 1.00 76.38 122 ALA A C 1
ATOM 1003 O O . ALA A 1 122 ? 11.103 5.970 1.976 1.00 76.38 122 ALA A O 1
ATOM 1004 N N . GLY A 1 123 ? 12.355 7.763 2.486 1.00 73.12 123 GLY A N 1
ATOM 1005 C CA . GLY A 1 123 ? 12.692 8.139 1.110 1.00 73.12 123 GLY A CA 1
ATOM 1006 C C . GLY A 1 123 ? 11.487 8.409 0.194 1.00 73.12 123 GLY A C 1
ATOM 1007 O O . GLY A 1 123 ? 11.123 9.554 -0.032 1.00 73.12 123 GLY A O 1
ATOM 1008 N N . THR A 1 124 ? 10.892 7.353 -0.366 1.00 69.06 124 THR A N 1
ATOM 1009 C CA . THR A 1 124 ? 9.969 7.342 -1.519 1.00 69.06 124 THR A CA 1
ATOM 1010 C C . THR A 1 124 ? 8.533 7.804 -1.229 1.00 69.06 124 THR A C 1
ATOM 1012 O O . THR A 1 124 ? 7.630 7.456 -1.986 1.00 69.06 124 THR A O 1
ATOM 1015 N N . GLY A 1 125 ? 8.304 8.548 -0.148 1.00 80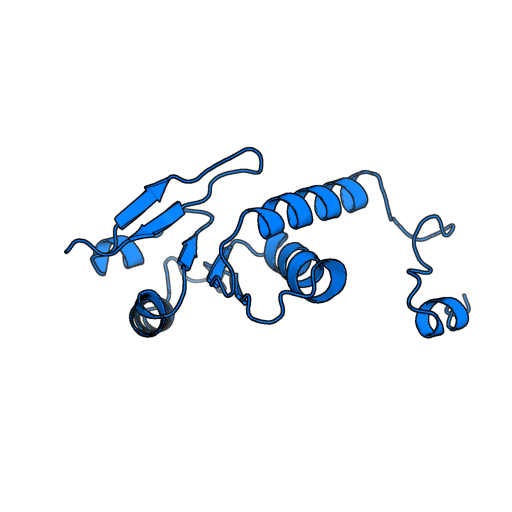.50 125 GLY A N 1
ATOM 1016 C CA . GLY A 1 125 ? 6.985 9.056 0.231 1.00 80.50 125 GLY A CA 1
ATOM 1017 C C . GLY A 1 125 ? 6.405 8.438 1.510 1.00 80.50 125 GLY A C 1
ATOM 1018 O O . GLY A 1 125 ? 7.080 7.652 2.185 1.00 80.50 125 GLY A O 1
ATOM 1019 N N . PRO A 1 126 ? 5.171 8.840 1.863 1.00 90.06 126 PRO A N 1
ATOM 1020 C CA . PRO A 1 126 ? 4.505 8.403 3.080 1.00 90.06 126 PRO A CA 1
ATOM 1021 C C . PRO A 1 126 ? 4.219 6.900 3.065 1.00 90.06 126 PRO A C 1
ATOM 1023 O O . PRO A 1 126 ? 3.759 6.340 2.067 1.00 90.06 126 PRO A O 1
ATOM 1026 N N . LEU A 1 127 ? 4.485 6.249 4.194 1.00 94.81 127 LEU A N 1
ATOM 1027 C CA . LEU A 1 127 ? 4.155 4.850 4.417 1.00 94.81 127 LEU A CA 1
ATOM 1028 C C . LEU A 1 127 ? 3.832 4.629 5.890 1.00 94.81 127 LEU A C 1
ATOM 1030 O O . LEU A 1 127 ? 4.628 4.940 6.774 1.00 94.81 127 LEU A O 1
ATOM 1034 N N . TYR A 1 128 ? 2.676 4.034 6.146 1.00 96.81 128 TYR A N 1
ATOM 1035 C CA . TYR A 1 128 ? 2.192 3.770 7.490 1.00 96.81 128 TYR A CA 1
ATOM 1036 C C . TYR A 1 128 ? 1.959 2.277 7.659 1.00 96.81 128 TYR A C 1
ATOM 1038 O O . TYR A 1 128 ? 1.170 1.695 6.917 1.00 96.81 128 TYR A O 1
ATOM 1046 N N . LYS A 1 129 ? 2.631 1.655 8.631 1.00 97.12 129 LYS A N 1
ATOM 1047 C CA . LYS A 1 129 ? 2.346 0.278 9.038 1.00 97.12 129 LYS A CA 1
ATOM 1048 C C . LYS A 1 129 ? 1.148 0.298 9.975 1.00 97.12 129 LYS A C 1
ATOM 1050 O O . LYS A 1 129 ? 1.092 1.111 10.895 1.00 97.12 129 LYS A O 1
ATOM 1055 N N . LEU A 1 130 ? 0.197 -0.590 9.731 1.00 96.56 130 LEU A N 1
ATOM 1056 C CA . LEU A 1 130 ? -0.940 -0.753 10.612 1.00 96.56 130 LEU A CA 1
ATOM 1057 C C . LEU A 1 130 ? -0.516 -1.487 11.884 1.00 96.56 130 LEU A C 1
ATOM 1059 O O . LEU A 1 130 ? 0.249 -2.451 11.820 1.00 96.56 130 LEU A O 1
ATOM 1063 N N . GLU A 1 131 ? -1.037 -1.040 13.017 1.00 94.19 131 GLU A N 1
ATOM 1064 C CA . GLU A 1 131 ? -0.929 -1.680 14.322 1.00 94.19 131 GLU A CA 1
ATOM 1065 C C . GLU A 1 131 ? -2.325 -1.752 14.962 1.00 94.19 131 GLU A C 1
ATOM 1067 O O . GLU A 1 131 ? -3.211 -0.956 14.641 1.00 94.19 131 GLU A O 1
ATOM 1072 N N . TYR A 1 132 ? -2.554 -2.721 15.847 1.00 81.81 132 TYR A N 1
ATOM 1073 C CA . TYR A 1 132 ? -3.781 -2.806 16.639 1.00 81.81 132 TYR A CA 1
ATOM 1074 C C . TYR A 1 132 ? -3.416 -2.506 18.094 1.00 81.81 132 TYR A C 1
ATOM 1076 O O . TYR A 1 132 ? -2.506 -3.161 18.609 1.00 81.81 132 TYR A O 1
ATOM 1084 N N . PRO A 1 133 ? -4.066 -1.529 18.745 1.00 69.44 133 PRO A N 1
ATOM 1085 C CA . PRO A 1 133 ? -3.855 -1.279 20.158 1.00 69.44 133 PRO A CA 1
ATOM 1086 C C . PRO A 1 133 ? -4.274 -2.536 20.926 1.00 69.44 133 PRO A C 1
ATOM 1088 O O . PRO A 1 133 ? -5.345 -3.092 20.676 1.00 69.44 133 PRO A O 1
ATOM 1091 N N . HIS A 1 134 ? -3.366 -3.022 21.772 1.00 59.09 134 HIS A N 1
ATOM 1092 C CA . HIS A 1 134 ? -3.594 -4.171 22.646 1.00 59.09 134 HIS A CA 1
ATOM 1093 C C . HIS A 1 134 ? -4.823 -3.976 23.535 1.00 59.09 134 HIS A C 1
ATOM 1095 O O . HIS A 1 134 ? -5.014 -2.841 24.029 1.00 59.09 134 HIS A O 1
#

Secondary structure (DSSP, 8-state):
----HHHHHTT--TTTT-TT----HHHHHHHHHHHHHHHTSPTT-EEEE-HHHHHHHHIIIIIIS--TT-EEEES---SSS-S--HHHHHHHHHHTTTS-EEESS--HHHHHTT-EEEE---SSS--EEEE---

Sequence (134 aa):
MRPYLPDVGAGRLPFIAAKGYLVDRNTERVGRTARAFVERLEPNAIVFTDWYWLYPYYYAAHIELGRTGMQFIETYPRSDRSGLASSTVQFVRANYRGRPIYFSQRVREIEGAGFVYRDVSAGTGPLYKLEYPH